Protein AF-A0A6I3EAD7-F1 (afdb_monomer)

Mean predicted aligned error: 15.87 Å

pLDDT: mean 74.4, std 23.16, range [33.75, 96.62]

Sequence (147 aa):
MESLALLVAILMVVAFLAGPIAIGLTRLKSDFIILIVFRKLFHGLFVALSLWVGMMFFFSPGVPLIVHLIGFYGISMGYIASRREYFPEVRIISPLLARLGINTRSRSRSYDGEDSEGTSFTHGPVLKWKGNGRSSGSDGHGPEGQN

Solvent-accessible surface area (backbone atoms only — not comparable to full-atom values): 9004 Å² total; per-residue (Å²): 113,68,68,59,54,52,51,52,51,52,50,52,51,45,18,65,43,23,11,60,50,22,46,52,51,71,70,67,82,69,90,50,66,70,57,46,53,49,50,52,51,53,30,52,49,25,28,50,49,1,35,52,49,4,48,50,38,48,71,47,83,95,61,59,71,69,48,28,50,46,8,49,48,4,35,53,33,13,50,52,29,49,33,62,72,78,37,72,82,68,61,73,59,56,63,56,36,42,74,69,70,49,73,75,78,75,79,71,76,76,86,77,85,78,89,81,82,89,78,96,76,92,79,72,90,78,82,73,79,82,71,90,74,83,93,78,82,89,84,90,78,84,92,84,83,91,131

Foldseek 3Di:
DVVVVVVVVVLLVLLQVLLVVLQVLLPDDDPDPVVVVVSVVSSVVSLVSLQVSLCCQLPDPPDDPVSNVSSVVSNVSSVVSCCSRPPVPDDPPQVVCVVVVNHPPDPPPPPDDDDDDDDDDDDDDPPPPPDDDDDDDDDDDDDDDDD

Radius of gyration: 25.5 Å; Cα contacts (8 Å, |Δi|>4): 107; chains: 1; bounding box: 58×67×55 Å

Structure (mmCIF, N/CA/C/O backbone):
data_AF-A0A6I3EAD7-F1
#
_entry.id   AF-A0A6I3EAD7-F1
#
loop_
_atom_site.group_PDB
_atom_site.id
_atom_site.type_symbol
_atom_site.label_atom_id
_atom_site.label_alt_id
_atom_site.label_comp_id
_atom_site.label_asym_id
_atom_site.label_entity_id
_atom_site.label_seq_id
_atom_site.pdbx_PDB_ins_code
_atom_site.Cartn_x
_atom_site.Cartn_y
_atom_site.Cartn_z
_atom_site.occupancy
_atom_site.B_iso_or_equiv
_atom_site.auth_seq_id
_atom_site.auth_comp_id
_atom_site.auth_asym_id
_atom_site.auth_atom_id
_atom_site.pdbx_PDB_model_num
ATOM 1 N N . MET A 1 1 ? -15.159 15.399 18.956 1.00 83.06 1 MET A N 1
ATOM 2 C CA . MET A 1 1 ? -15.245 13.969 18.573 1.00 83.06 1 MET A CA 1
ATOM 3 C C . MET A 1 1 ? -15.155 13.799 17.058 1.00 83.06 1 MET A C 1
ATOM 5 O O . MET A 1 1 ? -14.374 12.972 16.611 1.00 83.06 1 MET A O 1
ATOM 9 N N . GLU A 1 2 ? -15.868 14.605 16.264 1.00 89.25 2 GLU A N 1
ATOM 10 C CA . GLU A 1 2 ? -15.860 14.511 14.789 1.00 89.25 2 GLU A CA 1
ATOM 11 C C . GLU A 1 2 ? -14.473 14.692 14.147 1.00 89.25 2 GLU A C 1
ATOM 13 O O . GLU A 1 2 ? -14.094 13.915 13.275 1.00 89.25 2 GLU A O 1
ATOM 18 N N . SER A 1 3 ? -13.671 15.652 14.622 1.00 91.44 3 SER A N 1
ATOM 19 C CA . SER A 1 3 ? -12.318 15.897 14.095 1.00 91.44 3 SER A CA 1
ATOM 20 C C . SER A 1 3 ? -11.370 14.703 14.264 1.00 91.44 3 SER A C 1
ATOM 22 O O . SER A 1 3 ? -10.558 14.429 13.383 1.00 91.44 3 SER A O 1
ATOM 24 N N . LEU A 1 4 ? -11.498 13.958 15.367 1.00 91.06 4 LEU A N 1
ATOM 25 C CA . LEU A 1 4 ? -10.715 12.747 15.617 1.00 91.06 4 LEU A CA 1
ATOM 26 C C . LEU A 1 4 ? -11.118 11.630 14.647 1.00 91.06 4 LEU A C 1
ATOM 28 O O . LEU A 1 4 ? -10.254 10.980 14.065 1.00 91.06 4 LEU A O 1
ATOM 32 N N . ALA A 1 5 ? -12.422 11.432 14.438 1.00 90.75 5 ALA A N 1
ATOM 33 C CA . ALA A 1 5 ? -12.924 10.434 13.498 1.00 90.75 5 ALA A CA 1
ATOM 34 C C . ALA A 1 5 ? -12.447 10.720 12.064 1.00 90.75 5 ALA A C 1
ATOM 36 O O . ALA A 1 5 ? -12.010 9.805 11.365 1.00 90.75 5 ALA A O 1
ATOM 37 N N . LEU A 1 6 ? -12.449 11.993 11.657 1.00 94.50 6 LEU A N 1
ATOM 38 C CA . LEU A 1 6 ? -11.933 12.422 10.358 1.00 94.50 6 LEU A CA 1
ATOM 39 C C . LEU A 1 6 ? -10.426 12.155 10.219 1.00 94.50 6 LEU A C 1
ATOM 41 O O . LEU A 1 6 ? -9.995 11.628 9.195 1.00 94.50 6 LEU A O 1
ATOM 45 N N . LEU A 1 7 ? -9.628 12.440 11.255 1.00 92.88 7 LEU A N 1
ATOM 46 C CA . LEU A 1 7 ? -8.195 12.129 11.254 1.00 92.88 7 LEU A CA 1
ATOM 47 C C . LEU A 1 7 ? -7.944 10.622 11.096 1.00 92.88 7 LEU A C 1
ATOM 49 O O . LEU A 1 7 ? -7.120 10.215 10.278 1.00 92.88 7 LEU A O 1
ATOM 53 N N . VAL A 1 8 ? -8.674 9.789 11.841 1.00 91.00 8 VAL A N 1
ATOM 54 C CA . VAL A 1 8 ? -8.559 8.324 11.753 1.00 91.00 8 VAL A CA 1
ATOM 55 C C . VAL A 1 8 ? -8.953 7.826 10.362 1.00 91.00 8 VAL A C 1
ATOM 57 O O . VAL A 1 8 ? -8.262 6.972 9.807 1.00 91.00 8 VAL A O 1
ATOM 60 N N . ALA A 1 9 ? -10.009 8.382 9.764 1.00 92.88 9 ALA A N 1
ATOM 61 C CA . ALA A 1 9 ? -10.412 8.050 8.401 1.00 92.88 9 ALA A CA 1
ATOM 62 C C . ALA A 1 9 ? -9.322 8.408 7.375 1.00 92.88 9 ALA A C 1
ATOM 64 O O . ALA A 1 9 ? -9.009 7.597 6.503 1.00 92.88 9 ALA A O 1
ATOM 65 N N . ILE A 1 10 ? -8.679 9.573 7.509 1.00 94.69 10 ILE A N 1
ATOM 66 C CA . ILE A 1 10 ? -7.545 9.956 6.653 1.00 94.69 10 ILE A CA 1
ATOM 67 C C . ILE A 1 10 ? -6.381 8.976 6.832 1.00 94.69 10 ILE A C 1
ATOM 69 O O . ILE A 1 10 ? -5.826 8.500 5.843 1.00 94.69 10 ILE A O 1
ATOM 73 N N . LEU A 1 11 ? -6.034 8.618 8.070 1.00 93.44 11 LEU A N 1
ATOM 74 C CA . LEU A 1 11 ? -4.963 7.655 8.342 1.00 93.44 11 LEU A CA 1
ATOM 75 C C . LEU A 1 11 ? -5.273 6.263 7.772 1.00 93.44 11 LEU A C 1
ATOM 77 O O . LEU A 1 11 ? -4.376 5.609 7.247 1.00 93.44 11 LEU A O 1
ATOM 81 N N . MET A 1 12 ? -6.535 5.831 7.810 1.00 92.44 12 MET A N 1
ATOM 82 C CA . MET A 1 12 ? -6.997 4.593 7.170 1.00 92.44 12 MET A CA 1
ATOM 83 C C . MET A 1 12 ? -6.777 4.615 5.658 1.00 92.44 12 MET A C 1
ATOM 85 O O . MET A 1 12 ? -6.221 3.671 5.093 1.00 92.44 12 MET A O 1
ATOM 89 N N . VAL A 1 13 ? -7.153 5.715 5.006 1.00 95.00 13 VAL A N 1
ATOM 90 C CA . VAL A 1 13 ? -6.944 5.908 3.567 1.00 95.00 13 VAL A CA 1
ATOM 91 C C . VAL A 1 13 ? -5.450 5.905 3.230 1.00 95.00 13 VAL A C 1
ATOM 93 O O . VAL A 1 13 ? -5.035 5.230 2.286 1.00 95.00 13 VAL A O 1
ATOM 96 N N . VAL A 1 14 ? -4.624 6.583 4.032 1.00 94.75 14 VAL A N 1
ATOM 97 C CA . VAL A 1 14 ? -3.162 6.592 3.871 1.00 94.75 14 VAL A CA 1
ATOM 98 C C . VAL A 1 14 ? -2.578 5.188 4.034 1.00 94.75 14 VAL A C 1
ATOM 100 O O . VAL A 1 14 ? -1.812 4.757 3.174 1.00 94.75 14 VAL A O 1
ATOM 103 N N . ALA A 1 15 ? -2.965 4.446 5.075 1.00 91.94 15 ALA A N 1
ATOM 104 C CA . ALA A 1 15 ? -2.491 3.081 5.314 1.00 91.94 15 ALA A CA 1
ATOM 105 C C . ALA A 1 15 ? -2.826 2.138 4.149 1.00 91.94 15 ALA A C 1
ATOM 107 O O . ALA A 1 15 ? -2.030 1.266 3.796 1.00 91.94 15 ALA A O 1
ATOM 108 N N . PHE A 1 16 ? -3.992 2.332 3.530 1.00 93.44 16 PHE A N 1
ATOM 109 C CA . PHE A 1 16 ? -4.445 1.505 2.420 1.00 93.44 16 PHE A CA 1
ATOM 110 C C . PHE A 1 16 ? -3.773 1.861 1.082 1.00 93.44 16 PHE A C 1
ATOM 112 O O . PHE A 1 16 ? -3.449 0.968 0.295 1.00 93.44 16 PHE A O 1
ATOM 119 N N . LEU A 1 17 ? -3.541 3.152 0.815 1.00 95.81 17 LEU A N 1
ATOM 120 C CA . LEU A 1 17 ? -3.048 3.639 -0.480 1.00 95.81 17 LEU A CA 1
ATOM 121 C C . LEU A 1 17 ? -1.526 3.787 -0.565 1.00 95.81 17 LEU A C 1
ATOM 123 O O . LEU A 1 17 ? -0.974 3.598 -1.650 1.00 95.81 17 LEU A O 1
ATOM 127 N N . ALA A 1 18 ? -0.832 4.100 0.533 1.00 94.62 18 ALA A N 1
ATOM 128 C CA . ALA A 1 18 ? 0.601 4.409 0.501 1.00 94.62 18 ALA A CA 1
ATOM 129 C C . ALA A 1 18 ? 1.437 3.264 -0.098 1.00 94.62 18 ALA A C 1
ATOM 131 O O . ALA A 1 18 ? 2.280 3.494 -0.966 1.00 94.62 18 ALA A O 1
ATOM 132 N N . GLY A 1 19 ? 1.148 2.020 0.293 1.00 91.19 19 GLY A N 1
ATOM 133 C CA . GLY A 1 19 ? 1.809 0.828 -0.237 1.00 91.19 19 GLY A CA 1
ATOM 134 C C . GLY A 1 19 ? 1.622 0.637 -1.753 1.00 91.19 19 GLY A C 1
ATOM 135 O O . GLY A 1 19 ? 2.614 0.606 -2.485 1.00 91.19 19 GLY A O 1
ATOM 136 N N . PRO A 1 20 ? 0.378 0.534 -2.266 1.00 93.44 20 PRO A N 1
ATOM 137 C CA . PRO A 1 20 ? 0.108 0.453 -3.703 1.00 93.44 20 PRO A CA 1
ATOM 138 C C . PRO A 1 20 ? 0.695 1.606 -4.520 1.00 93.44 20 PRO A C 1
ATOM 140 O O . PRO A 1 20 ? 1.230 1.363 -5.603 1.00 93.44 20 PRO A O 1
ATOM 143 N N . ILE A 1 21 ? 0.639 2.837 -4.001 1.00 94.62 21 ILE A N 1
ATOM 144 C CA . ILE A 1 21 ? 1.220 4.013 -4.660 1.00 94.62 21 ILE A CA 1
ATOM 145 C C . ILE A 1 21 ? 2.738 3.859 -4.770 1.00 94.62 21 ILE A C 1
ATOM 147 O O . ILE A 1 21 ? 3.271 3.989 -5.871 1.00 94.62 21 ILE A O 1
ATOM 151 N N . ALA A 1 22 ? 3.430 3.489 -3.687 1.00 93.31 22 ALA A N 1
ATOM 152 C CA . ALA A 1 22 ? 4.869 3.219 -3.724 1.00 93.31 22 ALA A CA 1
ATOM 153 C C . ALA A 1 22 ? 5.210 2.132 -4.759 1.00 93.31 22 ALA A C 1
ATOM 155 O O . ALA A 1 22 ? 6.105 2.291 -5.586 1.00 93.31 22 ALA A O 1
ATOM 156 N N . ILE A 1 23 ? 4.434 1.046 -4.808 1.00 91.69 23 ILE A N 1
ATOM 157 C CA . ILE A 1 23 ? 4.614 0.005 -5.830 1.00 91.69 23 ILE A CA 1
ATOM 158 C C . ILE A 1 23 ? 4.410 0.573 -7.245 1.00 91.69 23 ILE A C 1
ATOM 160 O O . ILE A 1 23 ? 5.139 0.198 -8.165 1.00 91.69 23 ILE A O 1
ATOM 164 N N . GLY A 1 24 ? 3.445 1.470 -7.439 1.00 91.31 24 GLY A N 1
ATOM 165 C CA . GLY A 1 24 ? 3.225 2.168 -8.705 1.00 91.31 24 GLY A CA 1
ATOM 166 C C . GLY A 1 24 ? 4.420 3.027 -9.120 1.00 91.31 24 GLY A C 1
ATOM 167 O O . GLY A 1 24 ? 4.849 2.943 -10.271 1.00 91.31 24 GLY A O 1
ATOM 168 N N . LEU A 1 25 ? 5.013 3.767 -8.178 1.00 90.69 25 LEU A N 1
ATOM 169 C CA . LEU A 1 25 ? 6.174 4.625 -8.431 1.00 90.69 25 LEU A CA 1
ATOM 170 C C . LEU A 1 25 ? 7.374 3.840 -8.970 1.00 90.69 25 LEU A C 1
ATOM 172 O O . LEU A 1 25 ? 8.061 4.338 -9.859 1.00 90.69 25 LEU A O 1
ATOM 176 N N . THR A 1 26 ? 7.575 2.593 -8.529 1.00 88.12 26 THR A N 1
ATOM 177 C CA . THR A 1 26 ? 8.666 1.739 -9.047 1.00 88.12 26 THR A CA 1
ATOM 178 C C . THR A 1 26 ? 8.540 1.401 -10.539 1.00 88.12 26 THR A C 1
ATOM 180 O O . THR A 1 26 ? 9.507 0.957 -11.152 1.00 88.12 26 THR A O 1
ATOM 183 N N . ARG A 1 27 ? 7.366 1.603 -11.159 1.00 87.75 27 ARG A N 1
ATOM 184 C CA . ARG A 1 27 ? 7.162 1.354 -12.598 1.00 87.75 27 ARG A CA 1
ATOM 185 C C . ARG A 1 27 ? 7.512 2.541 -13.491 1.00 87.75 27 ARG A C 1
ATOM 187 O O . ARG A 1 27 ? 7.615 2.359 -14.702 1.00 87.75 27 ARG A O 1
ATOM 194 N N . LEU A 1 28 ? 7.675 3.736 -12.930 1.00 87.06 28 LEU A N 1
ATOM 195 C CA . LEU A 1 28 ? 7.947 4.940 -13.709 1.00 87.06 28 LEU A CA 1
ATOM 196 C C . LEU A 1 28 ? 9.421 4.970 -14.130 1.00 87.06 28 LEU A C 1
ATOM 198 O O . LEU A 1 28 ? 10.308 5.153 -13.294 1.00 87.06 28 LEU A O 1
ATOM 202 N N . LYS A 1 29 ? 9.689 4.816 -15.429 1.00 86.12 29 LYS A N 1
ATOM 203 C CA . LYS A 1 29 ? 11.021 5.011 -16.022 1.00 86.12 29 LYS A CA 1
ATOM 204 C C . LYS A 1 29 ? 11.185 6.473 -16.441 1.00 86.12 29 LYS A C 1
ATOM 206 O O . LYS A 1 29 ? 10.225 7.107 -16.861 1.00 86.12 29 LYS A O 1
ATOM 211 N N . SER A 1 30 ? 12.384 7.011 -16.262 1.00 88.19 30 SER A N 1
ATOM 212 C CA . SER A 1 30 ? 12.727 8.385 -16.627 1.00 88.19 30 SER A CA 1
ATOM 213 C C . SER A 1 30 ? 14.219 8.462 -16.898 1.00 88.19 30 SER A C 1
ATOM 215 O O . SER A 1 30 ? 14.987 7.877 -16.134 1.00 88.19 30 SER A O 1
ATOM 217 N N . ASP A 1 31 ? 14.599 9.241 -17.907 1.00 90.06 31 ASP A N 1
ATOM 218 C CA . ASP A 1 31 ? 15.994 9.414 -18.331 1.00 90.06 31 ASP A CA 1
ATOM 219 C C . ASP A 1 31 ? 16.663 10.615 -17.642 1.00 90.06 31 ASP A C 1
ATOM 221 O O . ASP A 1 31 ? 17.881 10.678 -17.499 1.00 90.06 31 ASP A O 1
ATOM 225 N N . PHE A 1 32 ? 15.866 11.558 -17.128 1.00 93.06 32 PHE A N 1
ATOM 226 C CA . PHE A 1 32 ? 16.378 12.713 -16.396 1.00 93.06 32 PHE A CA 1
ATOM 227 C C . PHE A 1 32 ? 16.732 12.363 -14.945 1.00 93.06 32 PHE A C 1
ATOM 229 O O . PHE A 1 32 ? 15.886 11.883 -14.184 1.00 93.06 32 PHE A O 1
ATOM 236 N N . ILE A 1 33 ? 17.954 12.711 -14.528 1.00 91.88 33 ILE A N 1
ATOM 237 C CA . ILE A 1 33 ? 18.468 12.494 -13.162 1.00 91.88 33 ILE A CA 1
ATOM 238 C C . ILE A 1 33 ? 17.553 13.131 -12.108 1.00 91.88 33 ILE A C 1
ATOM 240 O O . ILE A 1 33 ? 17.233 12.495 -11.105 1.00 91.88 33 ILE A O 1
ATOM 244 N N . ILE A 1 34 ? 17.080 14.360 -12.344 1.00 92.75 34 ILE A N 1
ATOM 245 C CA . ILE A 1 34 ? 16.220 15.083 -11.394 1.00 92.75 34 ILE A CA 1
ATOM 246 C C . ILE A 1 34 ? 14.919 14.316 -11.103 1.00 92.75 34 ILE A C 1
ATOM 248 O O . ILE A 1 34 ? 14.513 14.182 -9.951 1.00 92.75 34 ILE A O 1
ATOM 252 N N . LEU A 1 35 ? 14.308 13.732 -12.137 1.00 89.75 35 LEU A N 1
ATOM 253 C CA . LEU A 1 35 ? 13.078 12.952 -12.022 1.00 89.75 35 LEU A CA 1
ATOM 254 C C . LEU A 1 35 ? 13.332 11.591 -11.369 1.00 89.75 35 LEU A C 1
ATOM 256 O O . LEU A 1 35 ? 12.482 11.108 -10.625 1.00 89.75 35 LEU A O 1
ATOM 260 N N . ILE A 1 36 ? 14.507 10.989 -11.584 1.00 89.81 36 ILE A N 1
ATOM 261 C CA . ILE A 1 36 ? 14.922 9.764 -10.886 1.00 89.81 36 ILE A CA 1
ATOM 262 C C . ILE A 1 36 ? 15.036 10.020 -9.379 1.00 89.81 36 ILE A C 1
ATOM 264 O O . ILE A 1 36 ? 14.507 9.238 -8.584 1.00 89.81 36 ILE A O 1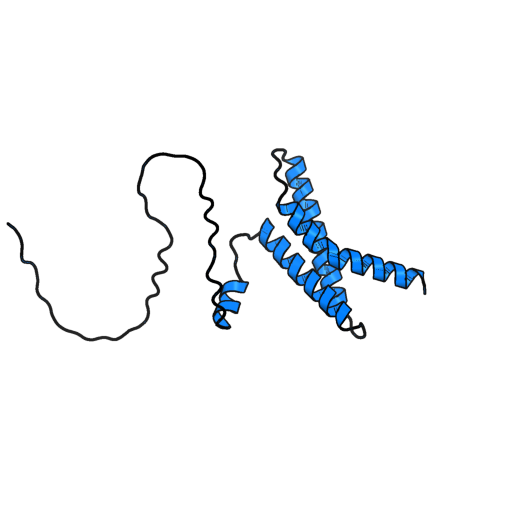
ATOM 268 N N . VAL A 1 37 ? 15.703 11.108 -8.983 1.00 90.19 37 VAL A N 1
ATOM 269 C CA . VAL A 1 37 ? 15.858 11.489 -7.570 1.00 90.19 37 VAL A CA 1
ATOM 270 C C . VAL A 1 37 ? 14.498 11.787 -6.949 1.00 90.19 37 VAL A C 1
ATOM 272 O O . VAL A 1 37 ? 14.177 11.240 -5.894 1.00 90.19 37 VAL A O 1
ATOM 275 N N . PHE A 1 38 ? 13.668 12.580 -7.628 1.00 92.19 38 PHE A N 1
ATOM 276 C CA . PHE A 1 38 ? 12.318 12.896 -7.170 1.00 92.19 38 PHE A CA 1
ATOM 277 C C . PHE A 1 38 ? 11.480 11.623 -6.992 1.00 92.19 38 PHE A C 1
ATOM 279 O O . PHE A 1 38 ? 10.958 11.374 -5.909 1.00 92.19 38 PHE A O 1
ATOM 286 N N . ARG A 1 39 ? 11.435 10.738 -7.995 1.00 92.94 39 ARG A N 1
ATOM 287 C CA . ARG A 1 39 ? 10.736 9.445 -7.904 1.00 92.94 39 ARG A CA 1
ATOM 288 C C . ARG A 1 39 ? 11.204 8.627 -6.700 1.00 92.94 39 ARG A C 1
ATOM 290 O O . ARG A 1 39 ? 10.366 8.099 -5.973 1.00 92.94 39 ARG A O 1
ATOM 297 N N . LYS A 1 40 ? 12.518 8.531 -6.470 1.00 90.88 40 LYS A N 1
ATOM 298 C CA . LYS A 1 40 ? 13.083 7.797 -5.324 1.00 90.88 40 LYS A CA 1
ATOM 299 C C . LYS A 1 40 ? 12.711 8.430 -3.982 1.00 90.88 40 LYS A C 1
ATOM 301 O O . LYS A 1 40 ? 12.435 7.693 -3.038 1.00 90.88 40 LYS A O 1
ATOM 306 N N . LEU A 1 41 ? 12.662 9.760 -3.903 1.00 93.06 41 LEU A N 1
ATOM 307 C CA . LEU A 1 41 ? 12.250 10.481 -2.698 1.00 93.06 41 LEU A CA 1
ATOM 308 C C . LEU A 1 41 ? 10.784 10.195 -2.354 1.00 93.06 41 LEU A C 1
ATOM 310 O O . LEU A 1 41 ? 10.485 9.802 -1.228 1.00 93.06 41 LEU A O 1
ATOM 314 N N . PHE A 1 42 ? 9.878 10.327 -3.327 1.00 94.56 42 PHE A N 1
ATOM 315 C CA . PHE A 1 42 ? 8.459 10.032 -3.108 1.00 94.56 42 PHE A CA 1
ATOM 316 C C . PHE A 1 42 ? 8.222 8.553 -2.819 1.00 94.56 42 PHE A C 1
ATOM 318 O O . PHE A 1 42 ? 7.434 8.225 -1.936 1.00 94.56 42 PHE A O 1
ATOM 325 N N . HIS A 1 43 ? 8.935 7.655 -3.500 1.00 95.06 43 HIS A N 1
ATOM 326 C CA . HIS A 1 43 ? 8.869 6.226 -3.205 1.00 95.06 43 HIS A CA 1
ATOM 327 C C . HIS A 1 43 ? 9.246 5.938 -1.748 1.00 95.06 43 HIS A C 1
ATOM 329 O O . HIS A 1 43 ? 8.477 5.302 -1.028 1.00 95.06 43 HIS A O 1
ATOM 335 N N . GLY A 1 44 ? 10.387 6.467 -1.294 1.00 93.56 44 GLY A N 1
ATOM 336 C CA . GLY A 1 44 ? 10.836 6.338 0.092 1.00 93.56 44 GLY A CA 1
ATOM 337 C C . GLY A 1 44 ? 9.843 6.931 1.096 1.00 93.56 44 GLY A C 1
ATOM 338 O O . GLY A 1 44 ? 9.564 6.305 2.118 1.00 93.56 44 GLY A O 1
ATOM 339 N N . LEU A 1 45 ? 9.248 8.086 0.781 1.00 95.38 45 LEU A N 1
ATOM 340 C CA . LEU A 1 45 ? 8.224 8.724 1.611 1.00 95.38 45 LEU A CA 1
ATOM 341 C C . LEU A 1 45 ? 6.982 7.836 1.775 1.00 95.38 45 LEU A C 1
ATOM 343 O O . LEU A 1 45 ? 6.541 7.599 2.898 1.00 95.38 45 LEU A O 1
ATOM 347 N N . PHE A 1 46 ? 6.426 7.314 0.678 1.00 96.31 46 PHE A N 1
ATOM 348 C CA . PHE A 1 46 ? 5.240 6.455 0.736 1.00 96.31 46 PHE A CA 1
ATOM 349 C C . PHE A 1 46 ? 5.520 5.125 1.440 1.00 96.31 46 PHE A C 1
ATOM 351 O O . PHE A 1 46 ? 4.683 4.649 2.206 1.00 96.31 46 PHE A O 1
ATOM 358 N N . VAL A 1 47 ? 6.711 4.554 1.248 1.00 96.12 47 VAL A N 1
ATOM 359 C CA . VAL A 1 47 ? 7.170 3.390 2.017 1.00 96.12 47 VAL A CA 1
ATOM 360 C C . VAL A 1 47 ? 7.195 3.701 3.514 1.00 96.12 47 VAL A C 1
ATOM 362 O O . VAL A 1 47 ? 6.641 2.935 4.303 1.00 96.12 47 VAL A O 1
ATOM 365 N N . ALA A 1 48 ? 7.809 4.820 3.909 1.00 96.06 48 ALA A N 1
ATOM 366 C CA . ALA A 1 48 ? 7.919 5.213 5.309 1.00 96.06 48 ALA A CA 1
ATOM 367 C C . ALA A 1 48 ? 6.539 5.452 5.940 1.00 96.06 48 ALA A C 1
ATOM 369 O O . ALA A 1 48 ? 6.276 4.949 7.031 1.00 96.06 48 ALA A O 1
ATOM 370 N N . LEU A 1 49 ? 5.633 6.134 5.230 1.00 95.81 49 LEU A N 1
ATOM 371 C CA . LEU A 1 49 ? 4.248 6.338 5.668 1.00 95.81 49 LEU A CA 1
ATOM 372 C C . LEU A 1 49 ? 3.499 5.011 5.836 1.00 95.81 49 LEU A C 1
ATOM 374 O O . LEU A 1 49 ? 2.847 4.802 6.857 1.00 95.81 49 LEU A O 1
ATOM 378 N N . SER A 1 50 ? 3.631 4.096 4.873 1.00 95.56 50 SER A N 1
ATOM 379 C CA . SER A 1 50 ? 2.998 2.772 4.922 1.00 95.56 50 SER A CA 1
ATOM 380 C C . SER A 1 50 ? 3.471 1.959 6.130 1.00 95.56 50 SER A C 1
ATOM 382 O O . SER A 1 50 ? 2.662 1.329 6.809 1.00 95.56 50 SER A O 1
ATOM 384 N N . LEU A 1 51 ? 4.775 1.990 6.425 1.00 96.00 51 LEU A N 1
ATOM 385 C CA . LEU A 1 51 ? 5.351 1.290 7.574 1.00 96.00 51 LEU A CA 1
ATOM 386 C C . LEU A 1 51 ? 4.961 1.950 8.897 1.00 96.00 51 LEU A C 1
ATOM 388 O O . LEU A 1 51 ? 4.553 1.250 9.818 1.00 96.00 51 LEU A O 1
ATOM 392 N N . TRP A 1 52 ? 5.058 3.276 9.000 1.00 96.62 52 TRP A N 1
ATOM 393 C CA . TRP A 1 52 ? 4.752 3.990 10.238 1.00 96.62 52 TRP A CA 1
ATOM 394 C C . TRP A 1 52 ? 3.273 3.860 10.614 1.00 96.62 52 TRP A C 1
ATOM 396 O O . TRP A 1 52 ? 2.961 3.386 11.709 1.00 96.62 52 TRP A O 1
ATOM 406 N N . VAL A 1 53 ? 2.360 4.202 9.700 1.00 95.81 53 VAL A N 1
ATOM 407 C CA . VAL A 1 53 ? 0.914 4.097 9.955 1.00 95.81 53 VAL A CA 1
ATOM 408 C C . VAL A 1 53 ? 0.501 2.630 10.110 1.00 95.81 53 VAL A C 1
ATOM 410 O O . VAL A 1 53 ? -0.289 2.299 10.994 1.00 95.81 53 VAL A O 1
ATOM 413 N N . GLY A 1 54 ? 1.085 1.730 9.313 1.00 95.38 54 GLY A N 1
ATOM 414 C CA . GLY A 1 54 ? 0.833 0.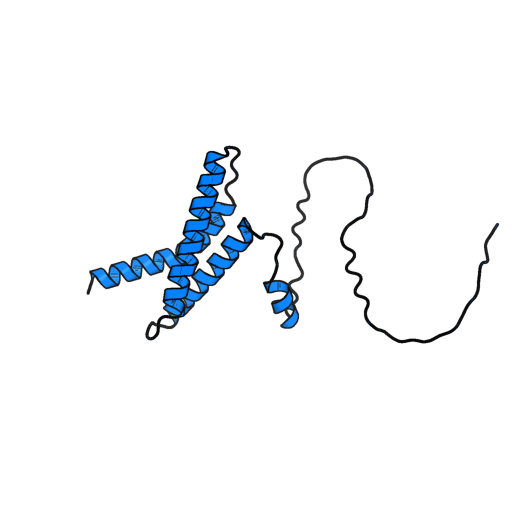295 9.412 1.00 95.38 54 GLY A CA 1
ATOM 415 C C . GLY A 1 54 ? 1.210 -0.285 10.779 1.00 95.38 54 GLY A C 1
ATOM 416 O O . GLY A 1 54 ? 0.405 -0.985 11.393 1.00 95.38 54 GLY A O 1
ATOM 417 N N . MET A 1 55 ? 2.398 0.055 11.293 1.00 95.62 55 MET A N 1
ATOM 418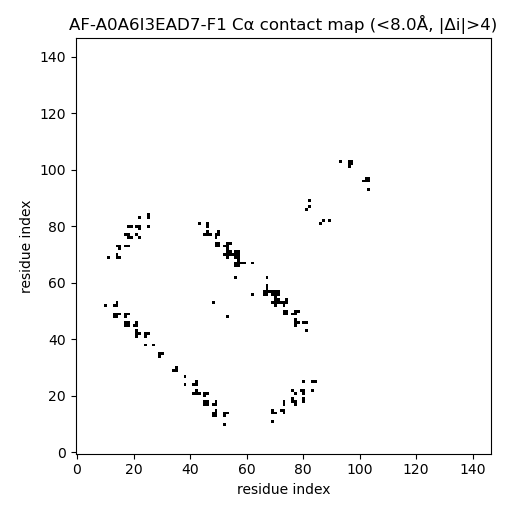 C CA . MET A 1 55 ? 2.836 -0.339 12.638 1.00 95.62 55 MET A CA 1
ATOM 419 C C . MET A 1 55 ? 1.940 0.255 13.720 1.00 95.62 55 MET A C 1
ATOM 421 O O . MET A 1 55 ? 1.544 -0.466 14.635 1.00 95.62 55 MET A O 1
ATOM 425 N N . MET A 1 56 ? 1.577 1.534 13.598 1.00 95.19 56 MET A N 1
ATOM 426 C CA . MET A 1 56 ? 0.674 2.180 14.547 1.00 95.19 56 MET A CA 1
ATOM 427 C C . MET A 1 56 ? -0.648 1.410 14.658 1.00 95.19 56 MET A C 1
ATOM 429 O O . MET A 1 56 ? -1.054 1.069 15.765 1.00 95.19 56 MET A O 1
ATOM 433 N N . PHE A 1 57 ? -1.291 1.063 13.541 1.00 94.62 57 PHE A N 1
ATOM 434 C CA . PHE A 1 57 ? -2.550 0.310 13.566 1.00 94.62 57 PHE A CA 1
ATOM 435 C C . PHE A 1 57 ? -2.394 -1.148 13.994 1.00 94.62 57 PHE A C 1
ATOM 437 O O . PHE A 1 57 ? -3.278 -1.676 14.662 1.00 94.62 57 PHE A O 1
ATOM 444 N N . PHE A 1 58 ? -1.282 -1.799 13.654 1.00 95.69 58 PHE A N 1
ATOM 445 C CA . PHE A 1 58 ? -1.061 -3.195 14.022 1.00 95.69 58 PHE A CA 1
ATOM 446 C C . PHE A 1 58 ? -0.799 -3.380 15.523 1.00 95.69 58 PHE A C 1
ATOM 448 O O . PHE A 1 58 ? -1.293 -4.343 16.105 1.00 95.69 58 PHE A O 1
ATOM 455 N N . PHE A 1 59 ? -0.061 -2.463 16.154 1.00 94.88 59 PHE A N 1
ATOM 456 C CA . PHE A 1 59 ? 0.316 -2.567 17.568 1.00 94.88 59 PHE A CA 1
ATOM 457 C C . PHE A 1 59 ? -0.598 -1.790 18.526 1.00 94.88 59 PHE A C 1
ATOM 459 O O . PHE A 1 59 ? -0.407 -1.879 19.736 1.00 94.88 59 PHE A O 1
ATOM 466 N N . SER A 1 60 ? -1.587 -1.040 18.025 1.00 92.69 60 SER A N 1
ATOM 467 C CA . SER A 1 60 ? -2.512 -0.284 18.881 1.00 92.69 60 SER A CA 1
ATOM 468 C C . SER A 1 60 ? -3.455 -1.216 19.648 1.00 92.69 60 SER A C 1
ATOM 470 O O . SER A 1 60 ? -4.243 -1.915 19.017 1.00 92.69 60 SER A O 1
ATOM 472 N N . PRO A 1 61 ? -3.443 -1.229 20.991 1.00 92.12 61 PRO A N 1
ATOM 473 C CA . PRO A 1 61 ? -4.401 -2.016 21.757 1.00 92.12 61 PRO A CA 1
ATOM 474 C C . PRO A 1 61 ? -5.797 -1.375 21.716 1.00 92.12 61 PRO A C 1
ATOM 476 O O . PRO A 1 61 ? -5.936 -0.154 21.715 1.00 92.12 61 PRO A O 1
ATOM 479 N N . GLY A 1 62 ? -6.845 -2.202 21.718 1.00 89.88 62 GLY A N 1
ATOM 480 C CA . GLY A 1 62 ? -8.236 -1.742 21.833 1.00 89.88 62 GLY A CA 1
ATOM 481 C C . GLY A 1 62 ? -8.888 -1.265 20.530 1.00 89.88 62 GLY A C 1
ATOM 482 O O . GLY A 1 62 ? -10.019 -0.783 20.570 1.00 89.88 62 GLY A O 1
ATOM 483 N N . VAL A 1 63 ? -8.222 -1.416 19.380 1.00 90.25 63 VAL A N 1
ATOM 484 C CA . VAL A 1 63 ? -8.838 -1.176 18.065 1.00 90.25 63 VAL A CA 1
ATOM 485 C C . VAL A 1 63 ? -9.474 -2.460 17.508 1.00 90.25 63 VAL A C 1
ATOM 487 O O . VAL A 1 63 ? -9.072 -3.566 17.873 1.00 90.25 63 VAL A O 1
ATOM 490 N N . PRO A 1 64 ? -10.483 -2.357 16.624 1.00 94.25 64 PRO A N 1
ATOM 491 C CA . PRO A 1 64 ? -11.101 -3.527 16.005 1.00 94.25 64 PRO A CA 1
ATOM 492 C C . PRO A 1 64 ? -10.100 -4.384 15.217 1.00 94.25 64 PRO A C 1
ATOM 494 O O . PRO A 1 64 ? -9.185 -3.855 14.588 1.00 94.25 64 PRO A O 1
ATOM 497 N N . LEU A 1 65 ? -10.336 -5.699 15.133 1.00 94.38 65 LEU A N 1
ATOM 498 C CA . LEU A 1 65 ? -9.475 -6.636 14.388 1.00 94.38 65 LEU A CA 1
ATOM 499 C C . LEU A 1 65 ? -9.215 -6.195 12.936 1.00 94.38 65 LEU A C 1
ATOM 501 O O . LEU A 1 65 ? -8.103 -6.336 12.433 1.00 94.38 65 LEU A O 1
ATOM 505 N N . ILE A 1 66 ? -10.214 -5.604 12.273 1.00 93.19 66 ILE A N 1
ATOM 506 C CA . ILE A 1 66 ? -10.073 -5.091 10.903 1.00 93.19 66 ILE A CA 1
ATOM 507 C C . ILE A 1 66 ? -8.991 -4.004 10.787 1.00 93.19 66 ILE A C 1
ATOM 509 O O . ILE A 1 66 ? -8.270 -3.964 9.793 1.00 93.19 66 ILE A O 1
ATOM 513 N N . VAL A 1 67 ? -8.813 -3.171 11.816 1.00 93.62 67 VAL A N 1
ATOM 514 C CA . VAL A 1 67 ? -7.780 -2.124 11.854 1.00 93.62 67 VAL A CA 1
ATOM 515 C C . VAL A 1 67 ? -6.389 -2.749 11.908 1.00 93.62 67 VAL A C 1
ATOM 517 O O . VAL A 1 67 ? -5.500 -2.326 11.170 1.00 93.62 67 VAL A O 1
ATOM 520 N N . HIS A 1 68 ? -6.215 -3.814 12.694 1.00 94.69 68 HIS A N 1
ATOM 521 C CA . HIS A 1 68 ? -4.959 -4.563 12.726 1.00 94.69 68 HIS A CA 1
ATOM 522 C C . HIS A 1 68 ? -4.641 -5.204 11.371 1.00 94.69 68 HIS A C 1
ATOM 524 O O . HIS A 1 68 ? -3.491 -5.164 10.935 1.00 94.69 68 HIS A O 1
ATOM 530 N N . LEU A 1 69 ? -5.641 -5.754 10.671 1.00 96.25 69 LEU A N 1
ATOM 531 C CA . LEU A 1 69 ? -5.450 -6.318 9.329 1.00 96.25 69 LEU A CA 1
ATOM 532 C C . LEU A 1 69 ? -5.027 -5.252 8.313 1.00 96.25 69 LEU A C 1
ATOM 534 O O . LEU A 1 69 ? -4.138 -5.506 7.501 1.00 96.25 69 LEU A O 1
ATOM 538 N N . ILE A 1 70 ? -5.613 -4.054 8.384 1.00 95.12 70 ILE A N 1
ATOM 539 C CA . ILE A 1 70 ? -5.203 -2.909 7.558 1.00 95.12 70 ILE A CA 1
ATOM 540 C C . ILE A 1 70 ? -3.764 -2.498 7.895 1.00 95.12 70 ILE A C 1
ATOM 542 O O . ILE A 1 70 ? -2.963 -2.262 6.989 1.00 95.12 70 ILE A O 1
ATOM 546 N N . GLY A 1 71 ? -3.402 -2.482 9.180 1.00 95.00 71 GLY A N 1
ATOM 547 C CA . GLY A 1 71 ? -2.032 -2.228 9.623 1.00 95.00 71 GLY A CA 1
ATOM 548 C C . GLY A 1 71 ? -1.035 -3.250 9.070 1.00 95.00 71 GLY A C 1
ATOM 549 O O . GLY A 1 71 ? -0.032 -2.886 8.455 1.00 95.00 71 GLY A O 1
ATOM 550 N N . PHE A 1 72 ? -1.353 -4.539 9.197 1.00 96.38 72 PHE A N 1
ATOM 551 C CA . PHE A 1 72 ? -0.552 -5.639 8.657 1.00 96.38 72 PHE A CA 1
ATOM 552 C C . PHE A 1 72 ? -0.419 -5.573 7.129 1.00 96.38 72 PHE A C 1
ATOM 554 O O . PHE A 1 72 ? 0.667 -5.798 6.583 1.00 96.38 72 PHE A O 1
ATOM 561 N N . TYR A 1 73 ? -1.502 -5.224 6.431 1.00 96.19 73 TYR A N 1
ATOM 562 C CA . TYR A 1 73 ? -1.494 -4.975 4.993 1.00 96.19 73 TYR A CA 1
ATOM 563 C C . TYR A 1 73 ? -0.533 -3.834 4.625 1.00 96.19 73 TYR A C 1
ATOM 565 O O . TYR A 1 73 ? 0.305 -4.012 3.738 1.00 96.19 73 TYR A O 1
ATOM 573 N N . GLY A 1 74 ? -0.592 -2.704 5.336 1.00 95.31 74 GLY A N 1
ATOM 574 C CA . GLY A 1 74 ? 0.302 -1.562 5.122 1.00 95.31 74 GLY A CA 1
ATOM 575 C C . GLY A 1 74 ? 1.774 -1.919 5.343 1.00 95.31 74 GLY A C 1
ATOM 576 O O . GLY A 1 74 ? 2.630 -1.565 4.527 1.00 95.31 74 GLY A O 1
ATOM 577 N N . ILE A 1 75 ? 2.078 -2.702 6.382 1.00 96.19 75 ILE A N 1
ATOM 578 C CA . ILE A 1 75 ? 3.439 -3.200 6.641 1.00 96.19 75 ILE A CA 1
ATOM 579 C C . ILE A 1 75 ? 3.905 -4.117 5.503 1.00 96.19 75 ILE A C 1
ATOM 581 O O . ILE A 1 75 ? 5.001 -3.947 4.965 1.00 96.19 75 ILE A O 1
ATOM 585 N N . SER A 1 76 ? 3.056 -5.063 5.098 1.00 95.25 76 SER A N 1
ATOM 586 C CA . SER A 1 76 ? 3.361 -6.029 4.038 1.00 95.25 76 SER A CA 1
ATOM 587 C C . SER A 1 76 ? 3.603 -5.342 2.692 1.00 95.25 76 SER A C 1
ATOM 589 O O . SER A 1 76 ? 4.580 -5.644 2.003 1.00 95.25 76 SER A O 1
ATOM 591 N N . MET A 1 77 ? 2.755 -4.380 2.321 1.00 94.19 77 MET A N 1
ATOM 592 C CA . MET A 1 77 ? 2.916 -3.609 1.087 1.00 94.19 77 MET A CA 1
ATOM 593 C C . MET A 1 77 ? 4.140 -2.695 1.133 1.00 94.19 77 MET A C 1
ATOM 595 O O . MET A 1 77 ? 4.870 -2.632 0.144 1.00 94.19 77 MET A O 1
ATOM 599 N N . GLY A 1 78 ? 4.415 -2.053 2.273 1.00 93.25 78 GLY A N 1
ATOM 600 C CA . GLY A 1 78 ? 5.633 -1.266 2.481 1.00 93.25 78 GLY A CA 1
ATOM 601 C C . GLY A 1 78 ? 6.896 -2.111 2.296 1.00 93.25 78 GLY A C 1
ATOM 602 O O . GLY A 1 78 ? 7.801 -1.721 1.560 1.00 93.25 78 GLY A O 1
ATOM 603 N N . TYR A 1 79 ? 6.922 -3.323 2.859 1.00 91.94 79 TYR A N 1
ATOM 604 C CA . TYR A 1 79 ? 8.009 -4.280 2.639 1.00 91.94 79 TYR A CA 1
ATOM 605 C C . TYR A 1 79 ? 8.167 -4.652 1.155 1.00 91.94 79 TYR A C 1
ATOM 607 O O . TYR A 1 79 ? 9.277 -4.607 0.618 1.00 91.94 79 TYR A O 1
ATOM 615 N N . ILE A 1 80 ? 7.068 -4.988 0.465 1.00 91.38 80 IL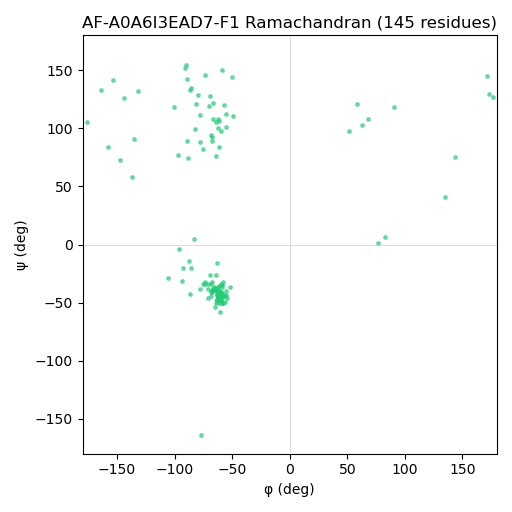E A N 1
ATOM 616 C CA . ILE A 1 80 ? 7.100 -5.344 -0.964 1.00 91.38 80 ILE A CA 1
ATOM 617 C C . ILE A 1 80 ? 7.608 -4.168 -1.809 1.00 91.38 80 ILE A C 1
ATOM 619 O O . ILE A 1 80 ? 8.416 -4.380 -2.717 1.00 91.38 80 ILE A O 1
ATOM 623 N N . ALA A 1 81 ? 7.159 -2.946 -1.521 1.00 92.62 81 ALA A N 1
ATOM 624 C CA . ALA A 1 81 ? 7.566 -1.730 -2.216 1.00 92.62 81 ALA A CA 1
ATOM 625 C C . ALA A 1 81 ? 9.067 -1.445 -2.043 1.00 92.62 81 ALA A C 1
ATOM 627 O O . ALA A 1 81 ? 9.771 -1.246 -3.035 1.00 92.62 81 ALA A O 1
ATOM 628 N N . SER A 1 82 ? 9.582 -1.511 -0.812 1.00 91.12 82 SER A N 1
ATOM 629 C CA . SER A 1 82 ? 11.019 -1.375 -0.528 1.00 91.12 82 SER A CA 1
ATOM 630 C C . SER A 1 82 ? 11.844 -2.428 -1.250 1.00 91.12 82 SER A C 1
ATOM 632 O O . SER A 1 82 ? 12.866 -2.127 -1.865 1.00 91.12 82 SER A O 1
ATOM 634 N N . ARG A 1 83 ? 11.383 -3.680 -1.209 1.00 87.81 83 ARG A N 1
ATOM 635 C CA . ARG A 1 83 ? 12.099 -4.799 -1.817 1.00 87.81 83 ARG A CA 1
ATOM 636 C C . ARG A 1 83 ? 12.138 -4.697 -3.339 1.00 87.81 83 ARG A C 1
ATOM 638 O O . ARG A 1 83 ? 13.117 -5.119 -3.937 1.00 87.81 83 ARG A O 1
ATOM 645 N N . ARG A 1 84 ? 11.109 -4.135 -3.976 1.00 85.75 84 ARG A N 1
ATOM 646 C CA . ARG A 1 84 ? 11.109 -3.907 -5.430 1.00 85.75 84 ARG A CA 1
ATOM 647 C C . ARG A 1 84 ? 12.119 -2.850 -5.869 1.00 85.75 84 ARG A C 1
ATOM 649 O O . ARG A 1 84 ? 12.733 -3.043 -6.909 1.00 85.75 84 ARG A O 1
ATOM 656 N N . GLU A 1 85 ? 12.278 -1.775 -5.101 1.00 85.88 85 GLU A N 1
ATOM 657 C CA . GLU A 1 85 ? 13.128 -0.640 -5.490 1.00 85.88 85 GLU A CA 1
ATOM 658 C C . GLU A 1 85 ? 14.598 -0.817 -5.085 1.00 85.88 85 GLU A C 1
ATOM 660 O O . GLU A 1 85 ? 15.488 -0.495 -5.868 1.00 85.88 85 GLU A O 1
ATOM 665 N N . TYR A 1 86 ? 14.871 -1.312 -3.873 1.00 84.56 86 TYR A N 1
ATOM 666 C CA . TYR A 1 86 ? 16.232 -1.321 -3.312 1.00 84.56 86 TYR A CA 1
ATOM 667 C C . TYR A 1 86 ? 16.891 -2.702 -3.313 1.00 84.56 86 TYR A C 1
ATOM 669 O O . TYR A 1 86 ? 18.110 -2.798 -3.405 1.00 84.56 86 TYR A O 1
ATOM 677 N N . PHE A 1 87 ? 16.101 -3.776 -3.219 1.00 81.31 87 PHE A N 1
ATOM 678 C CA . PHE A 1 87 ? 16.619 -5.142 -3.071 1.00 81.31 87 PHE A CA 1
ATOM 679 C C . PHE A 1 87 ? 15.876 -6.153 -3.961 1.00 81.31 87 PHE A C 1
ATOM 681 O O . PHE A 1 87 ? 15.312 -7.128 -3.445 1.00 81.31 87 PHE A O 1
ATOM 688 N N . PRO A 1 88 ? 15.843 -5.962 -5.295 1.00 73.25 88 PRO A N 1
ATOM 689 C CA . PRO A 1 88 ? 15.035 -6.798 -6.185 1.00 73.25 88 PRO A CA 1
ATOM 690 C C . PRO A 1 88 ? 15.392 -8.293 -6.096 1.00 73.25 88 PRO A C 1
ATOM 692 O O . PRO A 1 88 ? 14.503 -9.149 -6.180 1.00 73.25 88 PRO A O 1
ATOM 695 N N . GLU A 1 89 ? 16.662 -8.611 -5.841 1.00 63.81 89 GLU A N 1
ATOM 696 C CA . GLU A 1 89 ? 17.203 -9.977 -5.816 1.00 63.81 89 GLU A CA 1
ATOM 697 C C . GLU A 1 89 ? 17.044 -10.692 -4.464 1.00 63.81 89 GLU A C 1
ATOM 699 O O . GLU A 1 89 ? 17.032 -11.923 -4.399 1.00 63.81 89 GLU A O 1
ATOM 704 N N . VAL A 1 90 ? 16.840 -9.949 -3.374 1.00 59.38 90 VAL A N 1
ATOM 705 C CA . VAL A 1 90 ? 16.839 -10.503 -2.016 1.00 59.38 90 VAL A CA 1
ATOM 706 C C . VAL A 1 90 ? 15.471 -11.119 -1.702 1.00 59.38 90 VAL A C 1
ATOM 708 O O . VAL A 1 90 ? 14.495 -10.440 -1.369 1.00 59.38 90 VAL A O 1
ATOM 711 N N . ARG A 1 91 ? 15.366 -12.448 -1.822 1.00 61.75 91 ARG A N 1
ATOM 712 C CA . ARG A 1 91 ? 14.152 -13.211 -1.490 1.00 61.75 91 ARG A CA 1
ATOM 713 C C . ARG A 1 91 ? 14.246 -13.801 -0.078 1.00 61.75 91 ARG A C 1
ATOM 715 O O . ARG A 1 91 ? 14.463 -14.992 0.073 1.00 61.75 91 ARG A O 1
ATOM 722 N N . ILE A 1 92 ? 14.042 -12.998 0.967 1.00 62.41 92 ILE A N 1
ATOM 723 C CA . ILE A 1 92 ? 14.053 -13.511 2.362 1.00 62.41 92 ILE A CA 1
ATOM 724 C C . ILE A 1 92 ? 12.831 -14.403 2.651 1.00 62.41 92 ILE A C 1
ATOM 726 O O . ILE A 1 92 ? 12.897 -15.319 3.463 1.00 62.41 92 ILE A O 1
ATOM 730 N N . ILE A 1 93 ? 11.723 -14.197 1.934 1.00 63.50 93 ILE A N 1
ATOM 731 C CA . ILE A 1 93 ? 10.497 -14.985 2.126 1.00 63.50 93 ILE A CA 1
ATOM 732 C C . ILE A 1 93 ? 10.622 -16.390 1.522 1.00 63.50 93 ILE A C 1
ATOM 734 O O . ILE A 1 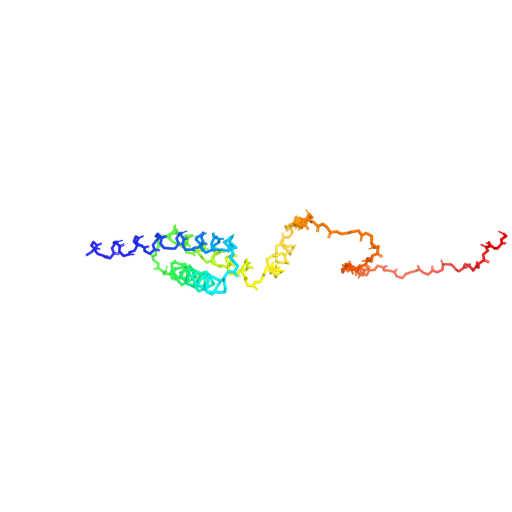93 ? 10.082 -17.333 2.086 1.00 63.50 93 ILE A O 1
ATOM 738 N N . SER A 1 94 ? 11.349 -16.577 0.412 1.00 63.31 94 SER A N 1
ATOM 739 C CA . SER A 1 94 ? 11.460 -17.904 -0.212 1.00 63.31 94 SER A CA 1
ATOM 740 C C . SER A 1 94 ? 12.091 -18.978 0.684 1.00 63.31 94 SER A C 1
ATOM 742 O O . SER A 1 94 ? 11.527 -20.068 0.709 1.00 63.31 94 SER A O 1
ATOM 744 N N . PRO A 1 95 ? 13.180 -18.739 1.449 1.00 65.94 95 PRO A N 1
ATOM 745 C CA . PRO A 1 95 ? 13.706 -19.754 2.356 1.00 65.94 95 PRO A CA 1
ATOM 746 C C . PRO A 1 95 ? 12.762 -20.043 3.531 1.00 65.94 95 PRO A C 1
ATOM 748 O O . PRO A 1 95 ? 12.673 -21.193 3.948 1.00 65.94 95 PRO A O 1
ATOM 751 N N . LEU A 1 96 ? 12.026 -19.051 4.047 1.00 64.06 96 LEU A N 1
ATOM 752 C CA . LEU A 1 96 ? 11.035 -19.266 5.114 1.00 64.06 96 LEU A CA 1
ATOM 753 C C . LEU A 1 96 ? 9.827 -20.071 4.618 1.00 64.06 96 LEU A C 1
ATOM 755 O O . LEU A 1 96 ? 9.363 -20.983 5.294 1.00 64.06 96 LEU A O 1
ATOM 759 N N . LEU A 1 97 ? 9.358 -19.775 3.408 1.00 65.81 97 LEU A N 1
ATOM 760 C CA . LEU A 1 97 ? 8.213 -20.436 2.789 1.00 65.81 97 LEU A CA 1
ATOM 761 C C . LEU A 1 97 ? 8.561 -21.862 2.323 1.00 65.81 97 LEU A C 1
ATOM 763 O O . LEU A 1 97 ? 7.754 -22.774 2.479 1.00 65.81 97 LEU A O 1
ATOM 767 N N . ALA A 1 98 ? 9.802 -22.078 1.868 1.00 68.94 98 ALA A N 1
ATOM 768 C CA . ALA A 1 98 ? 10.353 -23.405 1.590 1.00 68.94 98 ALA A CA 1
ATOM 769 C C . ALA A 1 98 ? 10.474 -24.259 2.862 1.00 68.94 98 ALA A C 1
ATOM 771 O O . ALA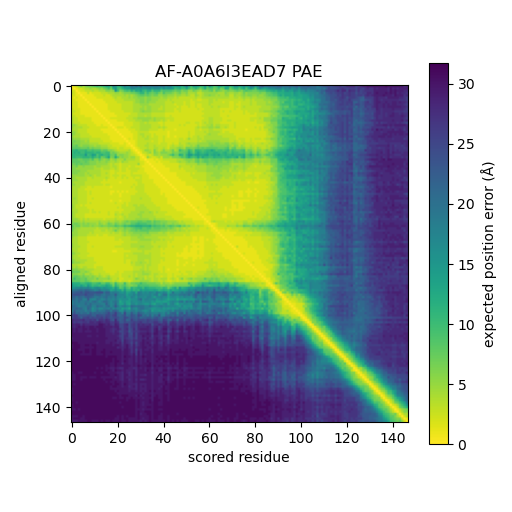 A 1 98 ? 10.160 -25.447 2.831 1.00 68.94 98 ALA A O 1
ATOM 772 N N . ARG A 1 99 ? 10.857 -23.660 4.001 1.00 69.69 99 ARG A N 1
ATOM 773 C CA . ARG A 1 99 ? 10.832 -24.341 5.310 1.00 69.69 99 ARG A CA 1
ATOM 774 C C . ARG A 1 99 ? 9.418 -24.718 5.754 1.00 69.69 99 ARG A C 1
ATOM 776 O O . ARG A 1 99 ? 9.262 -25.690 6.479 1.00 69.69 99 ARG A O 1
ATOM 783 N N . LEU A 1 100 ? 8.403 -23.992 5.286 1.00 74.31 100 LEU A N 1
ATOM 784 C CA . LEU A 1 100 ? 6.990 -24.311 5.496 1.00 74.31 100 LEU A CA 1
ATOM 785 C C . LEU A 1 100 ? 6.437 -25.341 4.484 1.00 74.31 100 LEU A C 1
ATOM 787 O O . LEU A 1 100 ? 5.236 -25.590 4.467 1.00 74.31 10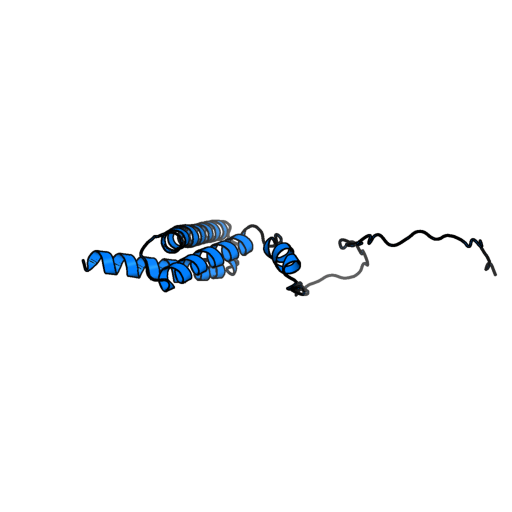0 LEU A O 1
ATOM 791 N N . GLY A 1 101 ? 7.279 -25.901 3.605 1.00 62.53 101 GLY A N 1
ATOM 792 C CA . GLY A 1 101 ? 6.876 -26.862 2.568 1.00 62.53 101 GLY A CA 1
ATOM 793 C C . GLY A 1 101 ? 6.171 -26.242 1.356 1.00 62.53 101 GLY A C 1
ATOM 794 O O . GLY A 1 101 ? 5.801 -26.949 0.419 1.00 62.53 101 GLY A O 1
ATOM 795 N N . ILE A 1 102 ? 6.010 -24.918 1.326 1.00 64.25 102 ILE A N 1
ATOM 796 C CA . ILE A 1 102 ? 5.386 -24.201 0.216 1.00 64.25 102 ILE A CA 1
ATOM 797 C C . ILE A 1 102 ? 6.492 -23.848 -0.783 1.00 64.25 102 ILE A C 1
ATOM 799 O O . ILE A 1 102 ? 7.124 -22.787 -0.737 1.00 64.25 102 ILE A O 1
ATOM 803 N N . ASN A 1 103 ? 6.741 -24.772 -1.711 1.00 54.72 103 ASN A N 1
ATOM 804 C CA . ASN A 1 103 ? 7.657 -24.550 -2.821 1.00 54.72 103 ASN A CA 1
ATOM 805 C C . ASN A 1 103 ? 7.062 -23.517 -3.781 1.00 54.72 103 ASN A C 1
ATOM 807 O O . ASN A 1 103 ? 6.315 -23.838 -4.706 1.00 54.72 103 ASN A O 1
ATOM 811 N N . THR A 1 104 ? 7.437 -22.252 -3.593 1.00 54.12 104 THR A N 1
ATOM 812 C CA . THR A 1 104 ? 7.279 -21.246 -4.645 1.00 54.12 104 THR A CA 1
ATOM 813 C C . THR A 1 104 ? 8.228 -21.609 -5.778 1.00 54.12 104 THR A C 1
ATOM 815 O O . THR A 1 104 ? 9.388 -21.205 -5.798 1.00 54.12 104 THR A O 1
ATOM 818 N N . ARG A 1 105 ? 7.749 -22.431 -6.719 1.00 46.25 105 ARG A N 1
ATOM 819 C CA . ARG A 1 105 ? 8.425 -22.690 -7.991 1.00 46.25 105 ARG A CA 1
ATOM 820 C C . ARG A 1 105 ? 8.644 -21.327 -8.630 1.00 46.25 105 ARG A C 1
ATOM 822 O O . ARG A 1 105 ? 7.703 -20.683 -9.092 1.00 46.25 105 ARG A O 1
ATOM 829 N N . SER A 1 106 ? 9.868 -20.823 -8.520 1.00 46.50 106 SER A N 1
ATOM 830 C CA . SER A 1 106 ? 10.204 -19.482 -8.946 1.00 46.50 106 SER A CA 1
ATOM 831 C C . SER A 1 106 ? 9.955 -19.401 -10.440 1.00 46.50 106 SER A C 1
ATOM 833 O O . SER A 1 106 ? 10.714 -19.941 -11.239 1.00 46.50 106 SER A O 1
ATOM 835 N N . ARG A 1 107 ? 8.895 -18.687 -10.816 1.00 43.09 107 ARG A N 1
ATOM 836 C CA . ARG A 1 107 ? 8.813 -18.010 -12.102 1.00 43.09 107 ARG A CA 1
ATOM 837 C C . ARG A 1 107 ? 9.958 -16.997 -12.088 1.00 43.09 107 ARG A C 1
ATOM 839 O O . ARG A 1 107 ? 9.817 -15.868 -11.615 1.00 43.09 107 ARG A O 1
ATOM 846 N N . SER A 1 108 ? 11.149 -17.463 -12.445 1.00 42.09 108 SER A N 1
ATOM 847 C CA . SER A 1 108 ? 12.209 -16.605 -12.937 1.00 42.09 108 SER A CA 1
ATOM 848 C C . SER A 1 108 ? 11.581 -15.881 -14.117 1.00 42.09 108 SER A C 1
ATOM 850 O O . SER A 1 108 ? 11.150 -16.512 -15.078 1.00 42.09 108 SER A O 1
ATOM 852 N N . ARG A 1 109 ? 11.376 -14.570 -13.983 1.00 41.31 109 ARG A N 1
ATOM 853 C CA . ARG A 1 109 ? 11.117 -13.735 -15.147 1.00 41.31 109 ARG A CA 1
ATOM 854 C C . ARG A 1 109 ? 12.381 -13.843 -15.992 1.00 41.31 109 ARG A C 1
ATOM 856 O O . ARG A 1 109 ? 13.374 -13.219 -15.639 1.00 41.31 109 ARG A O 1
ATOM 863 N N . SER A 1 110 ? 12.337 -14.675 -17.030 1.00 37.78 110 SER A N 1
ATOM 864 C CA . SER A 1 110 ? 13.098 -14.431 -18.251 1.00 37.78 110 SER A CA 1
ATOM 865 C C . SER A 1 110 ? 12.819 -12.987 -18.643 1.00 37.78 110 SER A C 1
ATOM 867 O O . SER A 1 110 ? 11.678 -12.628 -18.941 1.00 37.78 110 SER A O 1
ATOM 869 N N . TYR A 1 111 ? 13.835 -12.146 -18.521 1.00 38.41 111 TYR A N 1
ATOM 870 C CA . TYR A 1 111 ? 13.927 -10.907 -19.270 1.00 38.41 111 TYR A CA 1
ATOM 871 C C . TYR A 1 111 ? 14.638 -11.313 -20.565 1.00 38.41 111 TYR A C 1
ATOM 873 O O . TYR A 1 111 ? 15.841 -11.140 -20.688 1.00 38.41 111 TYR A O 1
ATOM 881 N N . ASP A 1 112 ? 13.905 -11.996 -21.446 1.00 36.53 112 ASP A N 1
ATOM 882 C CA . ASP A 1 112 ? 14.383 -12.364 -22.778 1.00 36.53 112 ASP A CA 1
ATOM 883 C C . ASP A 1 112 ? 13.784 -11.368 -23.765 1.00 36.53 112 ASP A C 1
ATOM 885 O O . ASP A 1 112 ? 12.561 -11.266 -23.884 1.00 36.53 112 ASP A O 1
ATOM 889 N N . GLY A 1 113 ? 14.660 -10.629 -24.438 1.00 38.03 113 GLY A N 1
ATOM 890 C CA . GLY A 1 113 ? 14.308 -9.750 -25.546 1.00 38.03 113 GLY A CA 1
ATOM 891 C C . GLY A 1 113 ? 15.135 -8.474 -25.554 1.00 38.03 113 GLY A C 1
ATOM 892 O O . GLY A 1 113 ? 14.642 -7.449 -25.106 1.00 38.03 113 GLY A O 1
ATOM 893 N N . GLU A 1 114 ? 16.398 -8.567 -25.967 1.00 35.09 114 GLU A N 1
ATOM 894 C CA . GLU A 1 114 ? 16.912 -7.899 -27.176 1.00 35.09 114 GLU A CA 1
ATOM 895 C C . GLU A 1 114 ? 18.423 -8.145 -27.301 1.00 35.09 114 GLU A C 1
ATOM 897 O O . GLU A 1 114 ? 19.189 -7.922 -26.367 1.00 35.09 114 GLU A O 1
ATOM 902 N N . ASP A 1 115 ? 18.790 -8.637 -28.483 1.00 36.41 115 ASP A N 1
ATOM 903 C CA . ASP A 1 115 ? 20.043 -8.402 -29.195 1.00 36.41 115 ASP A CA 1
ATOM 904 C C . ASP A 1 115 ? 21.362 -8.868 -28.564 1.00 36.41 115 ASP A C 1
ATOM 906 O O . ASP A 1 115 ? 21.986 -8.177 -27.763 1.00 36.41 115 ASP A O 1
ATOM 910 N N . SER A 1 116 ? 21.892 -9.987 -29.069 1.00 35.41 116 SER A N 1
ATOM 911 C CA . SER A 1 116 ? 23.133 -9.978 -29.871 1.00 35.41 116 SER A CA 1
ATOM 912 C C . SER A 1 116 ? 23.647 -11.392 -30.145 1.00 35.41 116 SER A C 1
ATOM 914 O O . SER A 1 116 ? 23.514 -12.315 -29.344 1.00 35.41 116 SER A O 1
ATOM 916 N N . GLU A 1 117 ? 24.217 -11.532 -31.334 1.00 35.88 117 GLU A N 1
ATOM 917 C CA . GLU A 1 117 ? 24.804 -12.724 -31.926 1.00 35.88 117 GLU A CA 1
ATOM 918 C C . GLU A 1 117 ? 25.812 -13.456 -31.024 1.00 35.88 117 GLU A C 1
ATOM 920 O O . GLU A 1 117 ? 26.622 -12.851 -30.332 1.00 35.88 117 GLU A O 1
ATOM 925 N N . GLY A 1 118 ? 25.787 -14.789 -31.127 1.00 35.97 118 GLY A N 1
ATOM 926 C CA . GLY A 1 118 ? 26.959 -15.663 -31.062 1.00 35.97 118 GLY A CA 1
ATOM 927 C C . GLY A 1 118 ? 27.919 -15.500 -29.884 1.00 35.97 118 GLY A C 1
ATOM 928 O O . GLY A 1 118 ? 28.877 -14.747 -29.964 1.00 35.97 118 GLY A O 1
ATOM 929 N N . THR A 1 119 ? 27.768 -16.338 -28.856 1.00 33.75 119 THR A N 1
ATOM 930 C CA . THR A 1 119 ? 28.831 -17.216 -28.311 1.00 33.75 119 THR A CA 1
ATOM 931 C C . THR A 1 119 ? 28.339 -17.904 -27.038 1.00 33.75 119 THR A C 1
ATOM 933 O O . THR A 1 119 ? 27.821 -17.293 -26.108 1.00 33.75 119 THR A O 1
ATOM 936 N N . SER A 1 120 ? 28.496 -19.223 -26.995 1.00 43.22 120 SER A N 1
ATOM 937 C CA . SER A 1 120 ? 28.249 -20.052 -25.822 1.00 43.22 120 SER A CA 1
ATOM 938 C C . SER A 1 120 ? 29.263 -19.739 -24.717 1.00 43.22 120 SER A C 1
ATOM 940 O O . SER A 1 120 ? 30.414 -20.157 -24.814 1.00 43.22 120 SER A O 1
ATOM 942 N N . PHE A 1 121 ? 28.836 -19.073 -23.645 1.00 33.81 121 PHE A N 1
ATOM 943 C CA . PHE A 1 121 ? 29.564 -19.067 -22.374 1.00 33.81 121 PHE A CA 1
ATOM 944 C C . PHE A 1 121 ? 28.594 -19.276 -21.206 1.00 33.81 121 PHE A C 1
ATOM 946 O O . PHE A 1 121 ? 28.006 -18.364 -20.632 1.00 33.81 121 PHE A O 1
ATOM 953 N N . THR A 1 122 ? 28.414 -20.548 -20.871 1.00 47.19 122 THR A N 1
ATOM 954 C CA . THR A 1 122 ? 27.786 -21.042 -19.647 1.00 47.19 122 THR A CA 1
ATOM 955 C C . THR A 1 122 ? 28.563 -20.587 -18.412 1.00 47.19 122 THR A C 1
ATOM 957 O O . THR A 1 122 ? 29.588 -21.179 -18.098 1.00 47.19 122 THR A O 1
ATOM 960 N N . HIS A 1 123 ? 28.035 -19.621 -17.655 1.00 41.47 123 HIS A N 1
ATOM 961 C CA . HIS A 1 123 ? 28.323 -19.466 -16.222 1.00 41.47 123 HIS A CA 1
ATOM 962 C C . HIS A 1 123 ? 27.103 -18.907 -15.471 1.00 41.47 123 HIS A C 1
ATOM 964 O O . HIS A 1 123 ? 27.068 -17.763 -15.033 1.00 41.47 123 HIS A O 1
ATOM 970 N N . GLY A 1 124 ? 26.080 -19.750 -15.306 1.00 42.69 124 GLY A N 1
ATOM 971 C CA . GLY A 1 124 ? 25.068 -19.581 -14.259 1.00 42.69 124 GLY A CA 1
ATOM 972 C C . GLY A 1 124 ? 25.488 -20.341 -12.991 1.00 42.69 124 GLY A C 1
ATOM 973 O O . GLY A 1 124 ? 26.199 -21.344 -13.104 1.00 42.69 124 GLY A O 1
ATOM 974 N N . PRO A 1 125 ? 25.082 -19.909 -11.781 1.00 41.62 125 PRO A N 1
ATOM 975 C CA . PRO A 1 125 ? 25.464 -20.580 -10.545 1.00 41.62 125 PRO A CA 1
ATOM 976 C C . PRO A 1 125 ? 24.886 -22.000 -10.516 1.00 41.62 125 PRO A C 1
ATOM 978 O O . PRO A 1 125 ? 23.693 -22.212 -10.295 1.00 41.62 125 PRO A O 1
ATOM 981 N N . VAL A 1 126 ? 25.754 -22.989 -10.728 1.00 47.09 126 VAL A N 1
ATOM 982 C CA . VAL A 1 126 ? 25.462 -24.402 -10.480 1.00 47.09 126 VAL A CA 1
ATOM 983 C C . VAL A 1 126 ? 25.308 -24.588 -8.974 1.00 47.09 126 VAL A C 1
ATOM 985 O O . VAL A 1 126 ? 26.271 -24.822 -8.245 1.00 47.09 126 VAL A O 1
ATOM 988 N N . LEU A 1 127 ? 24.067 -24.482 -8.499 1.00 46.00 127 LEU A N 1
ATOM 989 C CA . LEU A 1 127 ? 23.624 -24.978 -7.198 1.00 46.00 127 LEU A CA 1
ATOM 990 C C . LEU A 1 127 ? 23.765 -26.507 -7.187 1.00 46.00 127 LEU A C 1
ATOM 992 O O . LEU A 1 127 ? 22.800 -27.255 -7.334 1.00 46.00 127 LEU A O 1
ATOM 996 N N . LYS A 1 128 ? 25.001 -26.986 -7.039 1.00 41.09 128 LYS A N 1
ATOM 997 C CA . LYS A 1 128 ? 25.307 -28.401 -6.855 1.00 41.09 128 LYS A CA 1
ATOM 998 C C . LYS A 1 128 ? 25.002 -28.741 -5.397 1.00 41.09 128 LYS A C 1
ATOM 1000 O O . LYS A 1 128 ? 25.852 -28.615 -4.520 1.00 41.09 128 LYS A O 1
ATOM 1005 N N . TRP A 1 129 ? 23.755 -29.122 -5.127 1.00 36.38 129 TRP A N 1
ATOM 1006 C CA . TRP A 1 129 ? 23.370 -29.748 -3.864 1.00 36.38 129 TRP A CA 1
ATOM 1007 C C . TRP A 1 129 ? 24.174 -31.043 -3.704 1.00 36.38 129 TRP A C 1
ATOM 1009 O O . TRP A 1 129 ? 23.843 -32.076 -4.282 1.00 36.38 129 TRP A O 1
ATOM 1019 N N . LYS A 1 130 ? 25.273 -30.985 -2.946 1.00 40.44 130 LYS A N 1
ATOM 1020 C CA . LYS A 1 130 ? 26.020 -32.168 -2.515 1.00 40.44 130 LYS A CA 1
ATOM 1021 C C . LYS A 1 130 ? 25.221 -32.829 -1.391 1.00 40.44 130 LYS A C 1
ATOM 1023 O O . LYS A 1 130 ? 25.451 -32.572 -0.215 1.00 40.44 130 LYS A O 1
ATOM 1028 N N . GLY A 1 131 ? 24.223 -33.622 -1.774 1.00 38.16 131 GLY A N 1
ATOM 1029 C CA . GLY A 1 131 ? 23.527 -34.519 -0.861 1.00 38.16 131 GLY A CA 1
ATOM 1030 C C . GLY A 1 131 ? 24.485 -35.612 -0.395 1.00 38.16 131 GLY A C 1
ATOM 1031 O O . GLY A 1 131 ? 25.050 -36.335 -1.211 1.00 38.16 131 GLY A O 1
ATOM 1032 N N . ASN A 1 132 ? 24.684 -35.712 0.918 1.00 39.00 132 ASN A N 1
ATOM 1033 C CA . ASN A 1 132 ? 25.334 -36.855 1.548 1.00 39.00 132 ASN A CA 1
ATOM 1034 C C . ASN A 1 132 ? 24.578 -38.141 1.186 1.00 39.00 132 ASN A C 1
ATOM 1036 O O . ASN A 1 132 ? 23.411 -38.296 1.540 1.00 39.00 132 ASN A O 1
ATOM 1040 N N . GLY A 1 133 ? 25.267 -39.075 0.532 1.00 39.81 133 G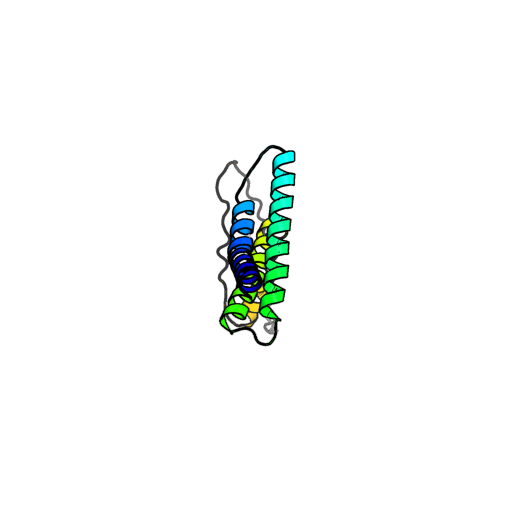LY A N 1
ATOM 1041 C CA . GLY A 1 133 ? 24.735 -40.383 0.170 1.00 39.81 133 GLY A CA 1
ATOM 1042 C C . GLY A 1 133 ? 25.849 -41.401 -0.053 1.00 39.81 133 GLY A C 1
ATOM 1043 O O . GLY A 1 133 ? 26.254 -41.612 -1.181 1.00 39.81 133 GLY A O 1
ATOM 1044 N N . ARG A 1 134 ? 26.303 -42.003 1.054 1.00 37.50 134 ARG A N 1
ATOM 1045 C CA . ARG A 1 134 ? 26.834 -43.374 1.214 1.00 37.50 134 ARG A CA 1
ATOM 1046 C C . ARG A 1 134 ? 28.052 -43.821 0.380 1.00 37.50 134 ARG A C 1
ATOM 1048 O O . ARG A 1 134 ? 28.033 -43.913 -0.836 1.00 37.50 134 ARG A O 1
ATOM 1055 N N . SER A 1 135 ? 29.089 -44.212 1.118 1.00 51.84 135 SER A N 1
ATOM 1056 C CA . SER A 1 135 ? 30.249 -44.981 0.672 1.00 51.84 135 SER A CA 1
ATOM 1057 C C . SER A 1 135 ? 29.901 -46.438 0.328 1.00 51.84 135 SER A C 1
ATOM 1059 O O . SER A 1 135 ? 29.378 -47.152 1.182 1.00 51.84 135 SER A O 1
ATOM 1061 N N . SER A 1 136 ? 30.299 -46.873 -0.866 1.00 40.16 136 SER A N 1
ATOM 1062 C CA . SER A 1 136 ? 30.719 -48.235 -1.264 1.00 40.16 136 SER A CA 1
ATOM 1063 C C . SER A 1 136 ? 31.157 -48.093 -2.733 1.00 40.16 136 SER A C 1
ATOM 1065 O O . SER A 1 136 ? 30.327 -47.739 -3.556 1.00 40.16 136 SER A O 1
ATOM 1067 N N . GLY A 1 137 ? 32.432 -48.093 -3.122 1.00 38.03 137 GLY A N 1
ATOM 1068 C CA . GLY A 1 137 ? 33.400 -49.173 -2.959 1.00 38.03 137 GLY A CA 1
ATOM 1069 C C . GLY A 1 137 ? 33.345 -50.085 -4.195 1.00 38.03 137 GLY A C 1
ATOM 1070 O O . GLY A 1 137 ? 32.311 -50.708 -4.387 1.00 38.03 137 GLY A O 1
ATOM 1071 N N . SER A 1 138 ? 34.465 -50.181 -4.938 1.00 42.53 138 SER A N 1
ATOM 1072 C CA . SER A 1 138 ? 34.788 -51.187 -5.979 1.00 42.53 138 SER A CA 1
ATOM 1073 C C . SER A 1 138 ? 33.948 -51.117 -7.265 1.00 42.53 138 SER A C 1
ATOM 1075 O O . SER A 1 138 ? 32.795 -51.510 -7.244 1.00 42.53 138 SER A O 1
ATOM 1077 N N . ASP A 1 139 ? 34.471 -50.678 -8.408 1.00 51.84 139 ASP A N 1
ATOM 1078 C CA . ASP A 1 139 ? 35.461 -51.427 -9.191 1.00 51.84 139 ASP A CA 1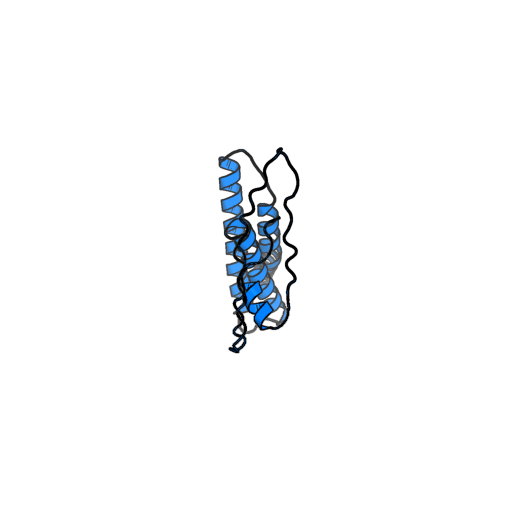
ATOM 1079 C C . ASP A 1 139 ? 36.182 -50.532 -10.222 1.00 51.84 139 ASP A C 1
ATOM 1081 O O . ASP A 1 139 ? 35.597 -49.731 -10.945 1.00 51.84 139 ASP A O 1
ATOM 1085 N N . GLY A 1 140 ? 37.508 -50.640 -10.260 1.00 49.81 140 GLY A N 1
ATOM 1086 C CA . GLY A 1 140 ? 38.321 -49.979 -11.269 1.00 49.81 140 GLY A CA 1
ATOM 1087 C C . GLY A 1 140 ? 38.428 -50.832 -12.524 1.00 49.81 140 GLY A C 1
ATOM 1088 O O . GLY A 1 140 ? 38.779 -51.998 -12.420 1.00 49.81 140 GLY A O 1
ATOM 1089 N N . HIS A 1 141 ? 38.253 -50.215 -13.691 1.00 47.97 141 HIS A N 1
ATOM 1090 C CA . HIS A 1 141 ? 38.967 -50.597 -14.906 1.00 47.97 141 HIS A CA 1
ATOM 1091 C C . HIS A 1 141 ? 39.287 -49.346 -15.735 1.00 47.97 141 HIS A C 1
ATOM 1093 O O . HIS A 1 141 ? 38.433 -48.498 -15.983 1.00 47.97 141 HIS A O 1
ATOM 1099 N N . GLY A 1 142 ? 40.577 -49.219 -16.058 1.00 47.47 142 GLY A N 1
ATOM 1100 C CA . GLY A 1 142 ? 41.164 -48.209 -16.933 1.00 47.47 142 GLY A CA 1
ATOM 1101 C C . GLY A 1 142 ? 40.928 -48.500 -18.425 1.00 47.47 142 GLY A C 1
ATOM 1102 O O . GLY A 1 142 ? 40.045 -49.280 -18.763 1.00 47.47 142 GLY A O 1
ATOM 1103 N N . PRO A 1 143 ? 41.681 -47.838 -19.317 1.00 53.94 143 PRO A N 1
ATOM 1104 C CA . PRO A 1 143 ? 41.182 -47.349 -20.598 1.00 53.94 143 PRO A CA 1
ATOM 1105 C C . PRO A 1 143 ? 41.260 -48.389 -21.721 1.00 53.94 143 PRO A C 1
ATOM 1107 O O . PRO A 1 143 ? 42.322 -48.953 -21.967 1.00 53.94 143 PRO A O 1
ATOM 1110 N N . GLU A 1 144 ? 40.174 -48.549 -22.478 1.00 46.91 144 GLU A N 1
ATOM 1111 C CA . GLU A 1 144 ? 40.173 -49.239 -23.772 1.00 46.91 144 GLU A CA 1
ATOM 1112 C C . GLU A 1 144 ? 39.442 -48.385 -24.813 1.00 46.91 144 GLU A C 1
ATOM 1114 O O . GLU A 1 144 ? 38.348 -47.881 -24.556 1.00 46.91 144 GLU A O 1
ATOM 1119 N N . GLY A 1 145 ? 40.058 -48.221 -25.988 1.00 41.78 145 GLY A N 1
ATOM 1120 C CA . GLY A 1 145 ? 39.394 -47.653 -27.163 1.00 41.78 145 GLY A CA 1
ATOM 1121 C C . GLY A 1 145 ? 40.182 -46.608 -27.953 1.00 41.78 145 GLY A C 1
ATOM 1122 O O . GLY A 1 145 ? 39.596 -45.616 -28.370 1.00 41.78 145 GLY A O 1
ATOM 1123 N N . GLN A 1 146 ? 41.487 -46.803 -28.167 1.00 44.62 146 GLN A N 1
ATOM 1124 C CA . GLN A 1 146 ? 42.139 -46.289 -29.377 1.00 44.62 146 GLN A CA 1
ATOM 1125 C C . GLN A 1 146 ? 41.856 -47.277 -30.513 1.00 44.62 146 GLN A C 1
ATOM 1127 O O . GLN A 1 146 ? 42.204 -48.447 -30.374 1.00 44.62 146 GLN A O 1
ATOM 1132 N N . ASN A 1 147 ? 41.226 -46.800 -31.586 1.00 38.88 147 ASN A N 1
ATOM 1133 C CA . ASN A 1 147 ? 41.396 -47.232 -32.978 1.00 38.88 147 ASN A CA 1
ATOM 1134 C C . ASN A 1 147 ? 40.918 -46.096 -33.884 1.00 38.88 147 ASN A C 1
ATOM 1136 O O . ASN A 1 147 ? 39.811 -45.577 -33.616 1.00 38.88 147 ASN A O 1
#

Secondary structure (DSSP, 8-state):
-HHHHHHHHHHHHHHHHHHHHHHHHTT---S-HHHHHHHHHHHHHHHHHHHHHHHHHHH-TTS-HHHHHHHHHHHHHHHHHHHHHT-TT--SHHHHHHHTT----------------------S-----------------------

Nearest PDB structures (foldseek):
  8dd2-assembly1_B  TM=5.382E-01  e=7.169E+00  Homo sapiens
  5osb-assembly1_C  TM=4.169E-01  e=8.876E+00  Gloeobacter violaceus PCC 7421